Protein AF-A0A7H0M7V0-F1 (afdb_monomer)

Secondary structure (DSSP, 8-state):
---TTTT---HHHHHHHHHHHHHH---HHHHHHHHHTTT-HHHHHHHHHHHHHHHHHHHTTS-BGGGTTB-HHHHTTSHHHHHHHHHHHHHS--

Radius of gyration: 12.13 Å; Cα contacts (8 Å, |Δi|>4): 109; chains: 1; bounding box: 26×23×34 Å

Structure (mmCIF, N/CA/C/O backbone):
data_AF-A0A7H0M7V0-F1
#
_entry.id   AF-A0A7H0M7V0-F1
#
loop_
_atom_site.group_PDB
_atom_site.id
_atom_site.type_symbol
_atom_site.label_atom_id
_atom_site.label_alt_id
_atom_site.label_comp_id
_atom_site.label_asym_id
_atom_site.label_entity_id
_atom_site.label_seq_id
_atom_site.pdbx_PDB_ins_code
_atom_site.Cartn_x
_atom_site.Cartn_y
_atom_site.Cartn_z
_atom_site.occupancy
_atom_site.B_iso_or_equiv
_atom_site.auth_seq_id
_atom_site.auth_comp_id
_atom_site.auth_asym_id
_atom_site.auth_atom_id
_atom_site.pdbx_PDB_model_num
ATOM 1 N N . MET A 1 1 ? -5.586 5.706 -17.523 1.00 59.62 1 MET A N 1
ATOM 2 C CA . MET A 1 1 ? -5.386 4.551 -16.631 1.00 59.62 1 MET A CA 1
ATOM 3 C C . MET A 1 1 ? -3.896 4.283 -16.639 1.00 59.62 1 MET A C 1
ATOM 5 O O . MET A 1 1 ? -3.374 3.956 -17.700 1.00 59.62 1 MET A O 1
ATOM 9 N N . GLU A 1 2 ? -3.199 4.586 -15.546 1.00 69.50 2 GLU A N 1
ATOM 10 C CA . GLU A 1 2 ? -1.763 4.300 -15.449 1.00 69.50 2 GLU A CA 1
ATOM 11 C C . GLU A 1 2 ? -1.582 2.805 -15.179 1.00 69.50 2 GLU A C 1
ATOM 13 O O . GLU A 1 2 ? -2.228 2.254 -14.293 1.00 69.50 2 GLU A O 1
ATOM 18 N N . ASN A 1 3 ? -0.722 2.128 -15.941 1.00 86.75 3 ASN A N 1
ATOM 19 C CA . ASN A 1 3 ? -0.440 0.708 -15.727 1.00 86.75 3 ASN A CA 1
ATOM 20 C C . ASN A 1 3 ? 0.676 0.540 -14.685 1.00 86.75 3 ASN A C 1
ATOM 22 O O . ASN A 1 3 ? 1.775 0.068 -14.979 1.00 86.75 3 ASN A O 1
ATOM 26 N N . LEU A 1 4 ? 0.401 0.994 -13.464 1.00 93.00 4 LEU A N 1
ATOM 27 C CA . LEU A 1 4 ? 1.392 1.090 -12.393 1.00 93.00 4 LEU A CA 1
ATOM 28 C C . LEU A 1 4 ? 2.019 -0.257 -12.020 1.00 93.00 4 LEU A C 1
ATOM 30 O O . LEU A 1 4 ? 3.194 -0.313 -11.656 1.00 93.00 4 LEU A O 1
ATOM 34 N N . GLU A 1 5 ? 1.260 -1.349 -12.090 1.00 94.31 5 GLU A N 1
ATOM 35 C CA . GLU A 1 5 ? 1.777 -2.688 -11.810 1.00 94.31 5 GLU A CA 1
ATOM 36 C C . GLU A 1 5 ? 2.830 -3.147 -12.824 1.00 94.31 5 GLU A C 1
ATOM 38 O O . GLU A 1 5 ? 3.756 -3.866 -12.443 1.00 94.31 5 GLU A O 1
ATOM 43 N N . ALA A 1 6 ? 2.725 -2.719 -14.088 1.00 95.12 6 ALA A N 1
ATOM 44 C CA . ALA A 1 6 ? 3.719 -3.003 -15.123 1.00 95.12 6 ALA A CA 1
ATOM 45 C C . ALA A 1 6 ? 4.980 -2.143 -14.959 1.00 95.12 6 ALA A C 1
ATOM 47 O O . ALA A 1 6 ? 6.061 -2.532 -15.393 1.00 95.12 6 ALA A O 1
ATOM 48 N N . GLU A 1 7 ? 4.846 -0.996 -14.298 1.00 95.31 7 GLU A N 1
ATOM 49 C CA . GLU A 1 7 ? 5.935 -0.064 -14.006 1.00 95.31 7 GLU A CA 1
ATOM 50 C C . GLU A 1 7 ? 6.596 -0.338 -12.647 1.00 95.31 7 GLU A C 1
ATOM 52 O O . GLU A 1 7 ? 7.487 0.406 -12.229 1.00 95.31 7 GLU A O 1
ATOM 57 N N . TYR A 1 8 ? 6.187 -1.410 -11.956 1.00 97.19 8 TYR A N 1
ATOM 58 C CA . TYR A 1 8 ? 6.774 -1.792 -10.682 1.00 97.19 8 TYR A CA 1
ATOM 59 C C . TYR A 1 8 ? 8.262 -2.125 -10.848 1.00 97.19 8 TYR A C 1
ATOM 61 O O . TYR A 1 8 ? 8.610 -3.091 -11.531 1.00 97.19 8 TYR A O 1
ATOM 69 N N . PRO A 1 9 ? 9.168 -1.376 -10.195 1.00 95.12 9 PRO A N 1
ATOM 70 C CA . PRO A 1 9 ? 10.605 -1.509 -10.411 1.00 95.12 9 PRO A CA 1
ATOM 71 C C . PRO A 1 9 ? 11.227 -2.776 -9.799 1.00 95.12 9 PRO A C 1
ATOM 73 O O . PRO A 1 9 ? 12.439 -2.968 -9.921 1.00 95.12 9 PRO A O 1
ATOM 76 N N . GLY A 1 10 ? 10.425 -3.617 -9.141 1.00 97.50 10 GLY A N 1
ATOM 77 C CA . GLY A 1 10 ? 10.839 -4.875 -8.528 1.00 97.50 10 GLY A CA 1
ATOM 78 C C . GLY A 1 10 ? 11.075 -4.786 -7.019 1.00 97.50 10 GLY A C 1
ATOM 79 O O . GLY A 1 10 ? 11.326 -3.713 -6.462 1.00 97.50 10 GLY A O 1
ATOM 80 N N . ASP A 1 11 ? 11.034 -5.951 -6.371 1.00 97.62 11 ASP A N 1
ATOM 81 C CA . ASP A 1 11 ? 11.083 -6.079 -4.909 1.00 97.62 11 ASP A CA 1
ATOM 82 C C . ASP A 1 11 ? 12.384 -5.529 -4.310 1.00 97.62 11 ASP A C 1
ATOM 84 O O . ASP A 1 11 ? 12.366 -4.959 -3.227 1.00 97.62 11 ASP A O 1
ATOM 88 N N . ALA A 1 12 ? 13.503 -5.602 -5.040 1.00 98.06 12 ALA A N 1
ATOM 89 C CA . ALA A 1 12 ? 14.779 -5.050 -4.584 1.00 98.06 12 ALA A CA 1
ATOM 90 C C . ALA A 1 12 ? 14.738 -3.520 -4.409 1.00 98.06 12 ALA A C 1
ATOM 92 O O . ALA A 1 12 ? 15.266 -3.001 -3.428 1.00 98.06 12 ALA A O 1
ATOM 93 N N . LYS A 1 13 ? 14.101 -2.784 -5.334 1.00 97.81 13 LYS A N 1
ATOM 94 C CA . LYS A 1 13 ? 13.960 -1.324 -5.189 1.00 97.81 13 LYS A CA 1
ATOM 95 C C . LYS A 1 13 ? 12.944 -0.967 -4.111 1.00 97.81 13 LYS A C 1
ATOM 97 O O . LYS A 1 13 ? 13.155 -0.005 -3.381 1.00 97.81 13 LYS A O 1
ATOM 102 N N . TRP A 1 14 ? 11.879 -1.757 -3.996 1.00 98.00 14 TRP A N 1
ATOM 103 C CA . TRP A 1 14 ? 10.902 -1.603 -2.925 1.00 98.00 14 TRP A CA 1
ATOM 104 C C . TRP A 1 14 ? 11.522 -1.802 -1.541 1.00 98.00 14 TRP A C 1
ATOM 106 O O . TRP A 1 14 ? 11.297 -0.981 -0.665 1.00 98.00 14 TRP A O 1
ATOM 116 N N . GLU A 1 15 ? 12.341 -2.835 -1.358 1.00 97.69 15 GLU A N 1
ATOM 117 C CA . GLU A 1 15 ? 13.030 -3.110 -0.095 1.00 97.69 15 GLU A CA 1
ATOM 118 C C . GLU A 1 15 ? 13.933 -1.940 0.320 1.00 97.69 15 GLU A C 1
ATOM 120 O O . GLU A 1 15 ? 13.924 -1.526 1.477 1.00 97.69 15 GLU A O 1
ATOM 125 N N . ILE A 1 16 ? 14.677 -1.360 -0.630 1.00 96.69 16 ILE A N 1
ATOM 126 C CA . ILE A 1 16 ? 15.498 -0.166 -0.379 1.00 96.69 16 ILE A CA 1
ATOM 127 C C . ILE A 1 16 ? 14.619 1.007 0.069 1.00 96.69 16 ILE A C 1
ATOM 129 O O . ILE A 1 16 ? 14.961 1.685 1.034 1.00 96.69 16 ILE A O 1
ATOM 133 N N . PHE A 1 17 ? 13.489 1.233 -0.605 1.00 96.56 17 PHE A N 1
ATOM 134 C CA . PHE A 1 17 ? 12.555 2.307 -0.271 1.00 96.56 17 PHE A CA 1
ATOM 135 C C . PHE A 1 17 ? 11.920 2.113 1.115 1.00 96.56 17 PHE A C 1
ATOM 137 O O . PHE A 1 17 ? 11.956 3.018 1.943 1.00 96.56 17 PHE A O 1
ATOM 144 N N . TYR A 1 18 ? 11.412 0.913 1.406 1.00 95.44 18 TYR A N 1
ATOM 145 C CA . TYR A 1 18 ? 10.854 0.536 2.707 1.00 95.44 18 TYR A CA 1
ATOM 146 C C . TYR A 1 18 ? 11.847 0.767 3.855 1.00 95.44 18 TYR A C 1
ATOM 148 O O . TYR A 1 18 ? 11.481 1.347 4.878 1.00 95.44 18 TYR A O 1
ATOM 156 N N . ARG A 1 19 ? 13.115 0.372 3.677 1.00 95.75 19 ARG A N 1
ATOM 157 C CA . ARG A 1 19 ? 14.153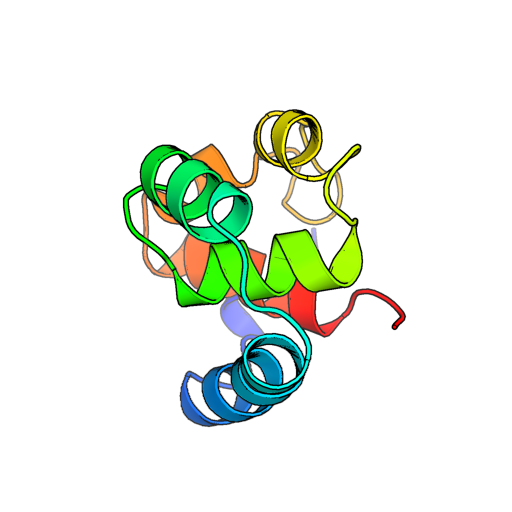 0.495 4.714 1.00 95.75 19 ARG A CA 1
ATOM 158 C C . ARG A 1 19 ? 14.430 1.928 5.147 1.00 95.75 19 ARG A C 1
ATOM 160 O O . ARG A 1 19 ? 14.832 2.136 6.290 1.00 95.75 19 ARG A O 1
ATOM 167 N N . VAL A 1 20 ? 14.205 2.907 4.269 1.00 93.88 20 VAL A N 1
ATOM 168 C CA . VAL A 1 20 ? 14.300 4.327 4.638 1.00 93.88 20 VAL A CA 1
ATOM 169 C C . VAL A 1 20 ? 13.321 4.613 5.776 1.00 93.88 20 VAL A C 1
ATOM 171 O O . VAL A 1 20 ? 13.738 5.069 6.838 1.00 93.88 20 VAL A O 1
ATOM 174 N N . TYR A 1 21 ? 12.053 4.240 5.613 1.00 93.81 21 TYR A N 1
ATOM 175 C CA . TYR A 1 21 ? 11.019 4.448 6.627 1.00 93.81 21 TYR A CA 1
ATOM 176 C C . TYR A 1 21 ? 11.187 3.547 7.851 1.00 93.81 21 TYR A C 1
ATOM 178 O O . TYR A 1 21 ? 11.032 4.030 8.969 1.00 93.81 21 TYR A O 1
ATOM 186 N N . GLU A 1 22 ? 11.571 2.280 7.669 1.00 93.56 22 GLU A N 1
ATOM 187 C CA . GLU A 1 22 ? 11.839 1.362 8.789 1.00 93.56 22 GLU A CA 1
ATOM 188 C C . GLU A 1 22 ? 12.913 1.916 9.739 1.00 93.56 22 GLU A C 1
ATOM 190 O O . GLU A 1 22 ? 12.813 1.758 10.954 1.00 93.56 22 GLU A O 1
ATOM 195 N N . SER A 1 23 ? 13.934 2.592 9.200 1.00 87.50 23 SER A N 1
ATOM 196 C CA . SER A 1 23 ? 14.996 3.192 10.014 1.00 87.50 23 SER A CA 1
ATOM 197 C C . SER A 1 23 ? 14.554 4.435 10.792 1.00 87.50 23 SER A C 1
ATOM 199 O O . SER A 1 23 ? 15.142 4.747 11.827 1.00 87.50 23 SER A O 1
ATOM 201 N N . MET A 1 24 ? 13.531 5.140 10.303 1.00 84.06 24 MET A N 1
ATOM 202 C CA . MET A 1 24 ? 13.054 6.404 10.873 1.00 84.06 24 MET A CA 1
ATOM 203 C C . MET A 1 24 ? 11.901 6.209 11.857 1.00 84.06 24 MET A C 1
ATOM 205 O O . MET A 1 24 ? 11.755 6.999 12.787 1.00 84.06 24 MET A O 1
ATOM 209 N N . TYR A 1 25 ? 11.093 5.166 11.666 1.00 81.94 25 TYR A N 1
ATOM 210 C CA . TYR A 1 25 ? 9.858 4.968 12.412 1.00 81.94 25 TYR A CA 1
ATOM 211 C C . TYR A 1 25 ? 9.799 3.587 13.062 1.00 81.94 25 TYR A C 1
ATOM 213 O O . TYR A 1 25 ? 9.900 2.552 12.406 1.00 81.94 25 TYR A O 1
ATOM 221 N N . GLN A 1 26 ? 9.560 3.580 14.372 1.00 81.56 26 GLN A N 1
ATOM 222 C CA . GLN A 1 26 ? 9.229 2.387 15.144 1.00 81.56 26 GLN A CA 1
ATOM 223 C C . GLN A 1 26 ? 8.082 2.731 16.085 1.00 81.56 26 GLN A C 1
ATOM 225 O O . GLN A 1 26 ? 8.251 3.548 16.988 1.00 81.56 26 GLN A O 1
ATOM 230 N N . SER A 1 27 ? 6.910 2.135 15.869 1.00 85.75 27 SER A N 1
ATOM 231 C CA . SER A 1 27 ? 5.761 2.348 16.748 1.00 85.75 27 SER A CA 1
ATOM 232 C C . SER A 1 27 ? 4.787 1.166 16.709 1.00 85.75 27 SER A C 1
ATOM 234 O O . SER A 1 27 ? 4.815 0.342 15.787 1.00 85.75 27 SER A O 1
ATOM 236 N N . SER A 1 28 ? 3.952 1.058 17.744 1.00 92.19 28 SER A N 1
ATOM 237 C CA . SER A 1 28 ? 2.881 0.057 17.839 1.00 92.19 28 SER A CA 1
ATOM 238 C C . SER A 1 28 ? 1.812 0.255 16.767 1.00 92.19 28 SER A C 1
ATOM 240 O O . SER A 1 28 ? 1.300 -0.720 16.230 1.00 92.19 28 SER A O 1
ATOM 242 N N . GLU A 1 29 ? 1.548 1.499 16.389 1.00 93.94 29 GLU A N 1
ATOM 243 C CA . GLU A 1 29 ? 0.579 1.897 15.371 1.00 93.94 29 GLU A CA 1
ATOM 244 C C . GLU A 1 29 ? 0.947 1.327 13.995 1.00 93.94 29 GLU A C 1
ATOM 246 O O . GLU A 1 29 ? 0.074 0.889 13.254 1.00 93.94 29 GLU A O 1
ATOM 251 N N . ILE A 1 30 ? 2.242 1.225 13.666 1.00 95.81 30 ILE A N 1
ATOM 252 C CA . ILE A 1 30 ? 2.689 0.542 12.438 1.00 95.81 30 ILE A CA 1
ATOM 253 C C . ILE A 1 30 ? 2.284 -0.935 12.459 1.00 95.81 30 ILE A C 1
ATOM 255 O O . ILE A 1 30 ? 1.908 -1.487 11.426 1.00 95.81 30 ILE A O 1
ATOM 259 N N . MET A 1 31 ? 2.368 -1.592 13.619 1.00 95.38 31 MET A N 1
ATOM 260 C CA . MET A 1 31 ? 1.972 -2.995 13.754 1.00 95.38 31 MET A CA 1
ATOM 261 C C . MET A 1 31 ? 0.454 -3.159 13.667 1.00 95.38 31 MET A C 1
ATOM 263 O O . MET A 1 31 ? -0.007 -4.103 13.033 1.00 95.38 31 MET A O 1
ATOM 267 N N . GLU A 1 32 ? -0.314 -2.240 14.249 1.00 96.38 32 GLU A N 1
ATOM 268 C CA . GLU A 1 32 ? -1.775 -2.206 14.117 1.00 96.38 32 GLU A CA 1
ATOM 269 C C . GLU A 1 32 ? -2.187 -2.013 12.653 1.00 96.38 32 GLU A C 1
ATOM 271 O O . GLU A 1 32 ? -2.920 -2.837 12.102 1.00 96.38 32 GLU A O 1
ATOM 276 N N . LEU A 1 33 ? -1.605 -1.019 11.975 1.00 97.00 33 LEU A N 1
ATOM 277 C CA . LEU A 1 33 ? -1.821 -0.780 10.551 1.00 97.00 33 LEU A CA 1
ATOM 278 C C . LEU A 1 33 ? -1.403 -1.993 9.706 1.00 97.00 33 LEU A C 1
ATOM 280 O O . LEU A 1 33 ? -2.084 -2.344 8.744 1.00 97.00 33 LEU A O 1
ATOM 284 N N . ALA A 1 34 ? -0.311 -2.673 10.079 1.00 97.25 34 ALA A N 1
ATOM 285 C CA . ALA A 1 34 ? 0.128 -3.901 9.426 1.00 97.25 34 ALA A CA 1
ATOM 286 C C . ALA A 1 34 ? -0.923 -5.010 9.527 1.00 97.25 34 ALA A C 1
ATOM 288 O O . ALA A 1 34 ? -1.141 -5.706 8.538 1.00 97.25 34 ALA A O 1
ATOM 289 N N . VAL A 1 35 ? -1.589 -5.174 10.675 1.00 97.19 35 VAL A N 1
ATOM 290 C CA . VAL A 1 35 ? -2.682 -6.149 10.827 1.00 97.19 35 VAL A CA 1
ATOM 291 C C . VAL A 1 35 ? -3.846 -5.803 9.901 1.00 97.19 35 VAL A C 1
ATOM 293 O O . VAL A 1 35 ? -4.343 -6.691 9.206 1.00 97.19 35 VAL A O 1
ATOM 296 N N . GLU A 1 36 ? -4.246 -4.532 9.835 1.00 96.31 36 GLU A N 1
ATOM 297 C CA . GLU A 1 36 ? -5.349 -4.098 8.969 1.00 96.31 36 GLU A CA 1
ATOM 298 C C . GLU A 1 36 ? -5.052 -4.325 7.486 1.00 96.31 36 GLU A C 1
ATOM 300 O O . GLU A 1 36 ? -5.905 -4.813 6.743 1.00 96.31 36 GLU A O 1
ATOM 305 N N . ILE A 1 37 ? -3.812 -4.074 7.060 1.00 96.19 37 ILE A N 1
ATOM 306 C CA . ILE A 1 37 ? -3.364 -4.310 5.685 1.00 96.19 37 ILE A CA 1
ATOM 307 C C . ILE A 1 37 ? -2.874 -5.750 5.454 1.00 96.19 37 ILE A C 1
ATOM 309 O O . ILE A 1 37 ? -2.003 -6.000 4.627 1.00 96.19 37 ILE A O 1
ATOM 313 N N . GLY A 1 38 ? -3.448 -6.731 6.158 1.00 95.50 38 GLY A N 1
ATOM 314 C CA . GLY A 1 38 ? -3.260 -8.160 5.874 1.00 95.50 38 GLY A CA 1
ATOM 315 C C . GLY A 1 38 ? -1.908 -8.740 6.301 1.00 95.50 38 GLY A C 1
ATOM 316 O O . GLY A 1 38 ? -1.466 -9.747 5.754 1.00 95.50 38 GLY A O 1
ATOM 317 N N . GLY A 1 39 ? -1.237 -8.110 7.262 1.00 96.31 39 GLY A N 1
ATOM 318 C CA . GLY A 1 39 ? 0.084 -8.497 7.759 1.00 96.31 39 GLY A CA 1
ATOM 319 C C . GLY A 1 39 ? 1.257 -7.928 6.953 1.00 96.31 39 GLY A C 1
ATOM 320 O O . GLY A 1 39 ? 2.408 -8.263 7.239 1.00 96.31 39 GLY A O 1
ATOM 321 N N . HIS A 1 40 ? 1.006 -7.068 5.960 1.00 96.94 40 HIS A N 1
ATOM 322 C CA . HIS A 1 40 ? 2.049 -6.471 5.121 1.00 96.94 40 HIS A CA 1
ATOM 323 C C . HIS A 1 40 ? 2.767 -5.314 5.835 1.00 96.94 40 HIS A C 1
ATOM 325 O O . HIS A 1 40 ? 2.520 -4.135 5.575 1.00 96.94 40 HIS A O 1
ATOM 331 N N . LYS A 1 41 ? 3.677 -5.662 6.755 1.00 96.75 41 LYS A N 1
ATOM 332 C CA . LYS A 1 41 ? 4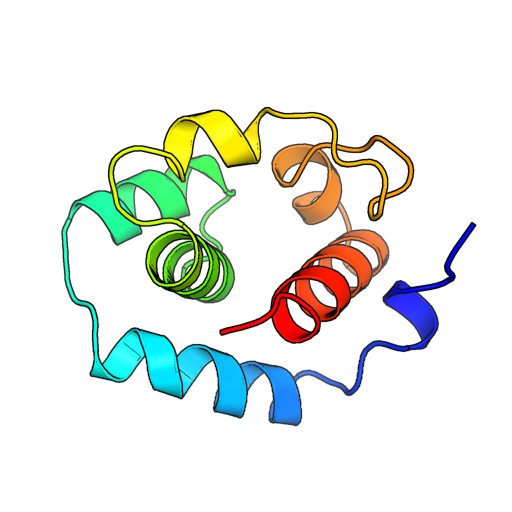.440 -4.699 7.570 1.00 96.75 41 LYS A CA 1
ATOM 333 C C . LYS A 1 41 ? 5.259 -3.709 6.734 1.00 96.75 41 LYS A C 1
ATOM 335 O O . LYS A 1 41 ? 5.359 -2.539 7.100 1.00 96.75 41 LYS A O 1
ATOM 340 N N . ASP A 1 42 ? 5.836 -4.165 5.625 1.00 97.62 42 ASP A N 1
ATOM 341 C CA . ASP A 1 42 ? 6.610 -3.325 4.706 1.00 97.62 42 ASP A CA 1
ATOM 342 C C . ASP A 1 42 ? 5.756 -2.187 4.135 1.00 97.62 42 ASP A C 1
ATOM 344 O O . ASP A 1 42 ? 6.142 -1.019 4.174 1.00 97.62 42 ASP A O 1
A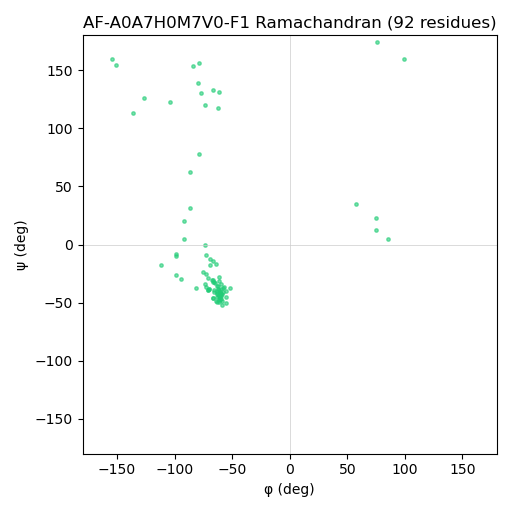TOM 348 N N . ILE A 1 43 ? 4.549 -2.522 3.679 1.00 98.06 43 ILE A N 1
ATOM 349 C CA . ILE A 1 43 ? 3.574 -1.563 3.155 1.00 98.06 43 ILE A CA 1
ATOM 350 C C . ILE A 1 43 ? 3.077 -0.634 4.266 1.00 98.06 43 ILE A C 1
ATOM 352 O O . ILE A 1 43 ? 3.061 0.579 4.068 1.00 98.06 43 ILE A O 1
ATOM 356 N N . ALA A 1 44 ? 2.722 -1.170 5.437 1.00 97.81 44 ALA A N 1
ATOM 357 C CA . ALA A 1 44 ? 2.253 -0.365 6.566 1.00 97.81 44 ALA A CA 1
ATOM 358 C C . ALA A 1 44 ? 3.290 0.677 7.008 1.00 97.81 44 ALA A C 1
ATOM 360 O O . ALA A 1 44 ? 2.953 1.836 7.226 1.00 97.81 44 ALA A O 1
ATOM 361 N N . THR A 1 45 ? 4.564 0.287 7.066 1.00 97.31 45 THR A N 1
ATOM 362 C CA . THR A 1 45 ? 5.665 1.180 7.457 1.00 97.31 45 THR A CA 1
ATOM 363 C C . THR A 1 45 ? 5.826 2.336 6.471 1.00 97.31 45 THR A C 1
ATOM 365 O O . THR A 1 45 ? 5.990 3.481 6.884 1.00 97.31 45 THR A O 1
ATOM 368 N N . VAL A 1 46 ? 5.733 2.054 5.168 1.00 97.38 46 VAL A N 1
ATOM 369 C CA . VAL A 1 46 ? 5.800 3.083 4.119 1.00 97.38 46 VAL A CA 1
ATOM 370 C C . VAL A 1 46 ? 4.594 4.023 4.181 1.00 97.38 46 VAL A C 1
ATOM 372 O O . VAL A 1 46 ? 4.772 5.235 4.126 1.00 97.38 46 VAL A O 1
ATOM 375 N N . ILE A 1 47 ? 3.375 3.492 4.325 1.00 97.00 47 ILE A N 1
ATOM 376 C CA . ILE A 1 47 ? 2.158 4.313 4.426 1.00 97.00 47 ILE A CA 1
ATOM 377 C C . ILE A 1 47 ? 2.228 5.224 5.655 1.00 97.00 47 ILE A C 1
ATOM 379 O O . ILE A 1 47 ? 1.992 6.425 5.540 1.00 97.00 47 ILE A O 1
ATOM 383 N N . TYR A 1 48 ? 2.589 4.670 6.814 1.00 96.31 48 TYR A N 1
ATOM 384 C CA . TYR A 1 48 ? 2.742 5.439 8.046 1.00 96.31 48 TYR A CA 1
ATOM 385 C C . TYR A 1 48 ? 3.809 6.526 7.900 1.00 96.31 48 TYR A C 1
ATOM 387 O O . TYR A 1 48 ? 3.603 7.661 8.312 1.00 96.31 48 TYR A O 1
ATOM 395 N N . GLY A 1 49 ? 4.942 6.205 7.277 1.00 94.56 49 GLY A N 1
ATOM 396 C CA . GLY A 1 49 ? 6.016 7.165 7.059 1.00 94.56 49 GLY A CA 1
ATOM 397 C C . GLY A 1 49 ? 5.673 8.292 6.079 1.00 94.56 49 GLY A C 1
ATOM 398 O O . GLY A 1 49 ? 6.193 9.392 6.226 1.00 94.56 49 GLY A O 1
ATOM 399 N N . LEU A 1 50 ? 4.804 8.035 5.096 1.00 94.81 50 LEU A N 1
ATOM 400 C CA . LEU A 1 50 ? 4.350 9.035 4.122 1.00 94.81 50 LEU A CA 1
ATOM 401 C C . LEU A 1 50 ? 3.232 9.937 4.661 1.00 94.81 50 LEU A C 1
ATOM 403 O O . LEU A 1 50 ? 3.191 11.115 4.323 1.00 94.81 50 LEU A O 1
ATOM 407 N N . LEU A 1 51 ? 2.309 9.383 5.451 1.00 94.19 51 LEU A N 1
ATOM 408 C CA . LEU A 1 51 ? 1.064 10.063 5.836 1.00 94.19 51 LEU A CA 1
ATOM 409 C C . LEU A 1 51 ? 0.991 10.424 7.325 1.00 94.19 51 LEU A C 1
ATOM 411 O O . LEU A 1 51 ? 0.178 11.251 7.725 1.00 94.19 51 LEU A O 1
ATOM 415 N N . GLY A 1 52 ? 1.826 9.807 8.158 1.00 92.81 52 GLY A N 1
ATOM 416 C CA . GLY A 1 52 ? 1.783 9.948 9.609 1.00 92.81 52 GLY A CA 1
ATOM 417 C C . GLY A 1 52 ? 0.637 9.177 10.275 1.00 92.81 52 GLY A C 1
ATOM 418 O O . GLY A 1 52 ? -0.227 8.581 9.627 1.00 92.81 52 GLY A O 1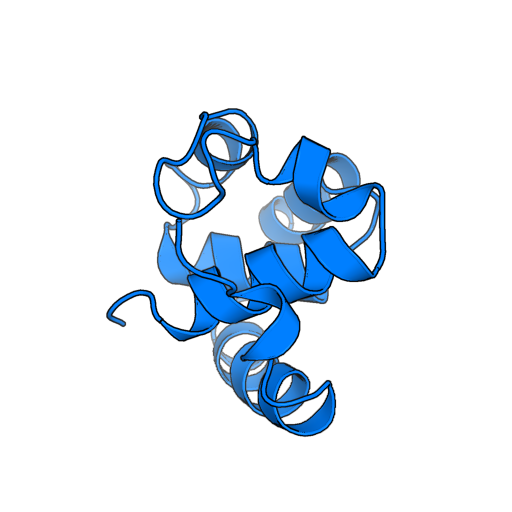
ATOM 419 N N . ALA A 1 53 ? 0.645 9.195 11.611 1.00 88.19 53 ALA A N 1
ATOM 420 C CA . ALA A 1 53 ? -0.284 8.435 12.449 1.00 88.19 53 ALA A CA 1
ATOM 421 C C . ALA A 1 53 ? -1.753 8.832 12.250 1.00 88.19 53 ALA A C 1
ATOM 423 O O . ALA A 1 53 ? -2.623 7.968 12.252 1.00 88.19 53 ALA A O 1
ATOM 424 N N . GLU A 1 54 ? -2.023 10.126 12.071 1.00 86.81 54 GLU A N 1
ATOM 425 C CA . GLU A 1 54 ? -3.391 10.649 12.028 1.00 86.81 54 GLU A CA 1
ATOM 426 C C . GLU A 1 54 ? -4.137 10.222 10.758 1.00 86.81 54 GLU A C 1
ATOM 428 O O . GLU A 1 54 ? -5.318 9.888 10.818 1.00 86.81 54 GLU A O 1
ATOM 433 N N . GLU A 1 55 ? -3.457 10.188 9.608 1.00 93.56 55 GLU A N 1
ATOM 434 C CA . GLU A 1 55 ? -4.125 9.977 8.320 1.00 93.56 55 GLU A CA 1
ATOM 435 C C . GLU A 1 55 ? -4.047 8.537 7.804 1.00 93.56 55 GLU A C 1
ATOM 437 O O . GLU A 1 55 ? -4.917 8.113 7.036 1.00 93.56 55 GLU A O 1
ATOM 442 N N . CYS A 1 56 ? -3.024 7.769 8.197 1.00 95.25 56 CYS A N 1
ATOM 443 C CA . CYS A 1 56 ? -2.739 6.473 7.575 1.00 95.25 56 CYS A CA 1
ATOM 444 C C . CYS A 1 56 ? -3.884 5.453 7.709 1.00 95.25 56 CYS A C 1
ATOM 446 O O . CYS A 1 56 ? -4.218 4.791 6.722 1.00 95.25 56 CYS A O 1
ATOM 448 N N . PHE A 1 57 ? -4.525 5.369 8.880 1.00 96.44 57 PHE A N 1
ATOM 449 C CA . PHE A 1 57 ? -5.629 4.437 9.135 1.00 96.44 57 PHE A CA 1
ATOM 450 C C . PHE A 1 57 ? -6.865 4.762 8.298 1.00 96.44 57 PHE A C 1
ATOM 452 O O . PHE A 1 57 ? -7.479 3.871 7.722 1.00 96.44 57 PHE A O 1
ATOM 459 N N . GLU A 1 58 ? -7.216 6.038 8.131 1.00 96.75 58 GLU A N 1
ATOM 460 C CA . GLU A 1 58 ? -8.315 6.389 7.230 1.00 96.75 58 GLU A CA 1
ATOM 461 C C . GLU A 1 58 ? -7.947 6.161 5.761 1.00 96.75 58 GLU A C 1
ATOM 463 O O . GLU A 1 58 ? -8.784 5.754 4.950 1.00 96.75 58 GLU A O 1
ATOM 468 N N . TRP A 1 59 ? -6.701 6.465 5.393 1.00 97.25 59 TRP A N 1
ATOM 469 C CA . TRP A 1 59 ? -6.253 6.446 4.007 1.00 97.25 59 TRP A CA 1
ATOM 470 C C . TRP A 1 59 ? -6.331 5.052 3.381 1.00 97.25 59 TRP A C 1
ATOM 472 O O . TRP A 1 59 ? -6.730 4.934 2.221 1.00 97.25 59 TRP A O 1
ATOM 482 N N . ILE A 1 60 ? -6.066 3.987 4.148 1.00 97.75 60 ILE A N 1
ATOM 483 C CA . ILE A 1 60 ? -6.167 2.605 3.647 1.00 97.75 60 ILE A CA 1
ATOM 484 C C . ILE A 1 60 ? -7.591 2.188 3.237 1.00 97.75 60 ILE A C 1
ATOM 486 O O . ILE A 1 60 ? -7.751 1.240 2.463 1.00 97.75 60 ILE A O 1
ATOM 490 N N . HIS A 1 61 ? -8.615 2.931 3.670 1.00 97.75 61 HIS A N 1
ATOM 491 C CA . HIS A 1 61 ? -10.014 2.743 3.274 1.00 97.75 61 HIS A CA 1
ATOM 492 C C . HIS A 1 61 ? -10.482 3.700 2.168 1.00 97.75 61 HIS A C 1
ATOM 494 O O . HIS A 1 61 ? -11.579 3.526 1.628 1.00 97.75 61 HIS A O 1
ATOM 500 N N . LYS A 1 62 ? -9.690 4.720 1.814 1.00 97.69 62 LYS A N 1
ATOM 501 C CA . LYS A 1 62 ? -10.066 5.712 0.799 1.00 97.69 62 LYS A CA 1
ATOM 502 C C . LYS A 1 62 ? -9.844 5.147 -0.603 1.00 97.69 62 LYS A C 1
ATOM 504 O O . LYS A 1 62 ? -8.847 4.487 -0.885 1.00 97.69 62 LYS A O 1
ATOM 509 N N . LYS A 1 63 ? -10.783 5.426 -1.510 1.00 97.38 63 LYS A N 1
ATOM 510 C CA . LYS A 1 63 ? -10.623 5.131 -2.940 1.00 97.38 63 LYS A CA 1
ATOM 511 C C . LYS A 1 63 ? -9.637 6.116 -3.545 1.00 97.38 63 LYS A C 1
ATOM 513 O O . LYS A 1 63 ? -9.894 7.319 -3.532 1.00 97.38 63 LYS A O 1
ATOM 518 N N . ILE A 1 64 ? -8.536 5.615 -4.094 1.00 95.38 64 ILE A N 1
ATOM 519 C CA . ILE A 1 64 ? -7.452 6.462 -4.588 1.00 95.38 64 ILE A CA 1
ATOM 520 C C . ILE A 1 64 ? -7.494 6.511 -6.121 1.00 95.38 64 ILE A C 1
ATOM 522 O O . ILE A 1 64 ? -7.394 5.461 -6.759 1.00 95.38 64 ILE A O 1
ATOM 526 N N . PRO A 1 65 ? -7.598 7.700 -6.747 1.00 94.00 65 PRO A N 1
ATOM 527 C CA . PRO A 1 65 ? -7.678 7.817 -8.204 1.00 94.00 65 PRO A CA 1
ATOM 528 C C . PRO A 1 65 ? -6.523 7.144 -8.955 1.00 94.00 65 PRO A C 1
ATOM 530 O O . PRO A 1 65 ? -6.765 6.475 -9.954 1.00 94.00 65 PRO A O 1
ATOM 533 N N . ILE A 1 66 ? -5.287 7.258 -8.451 1.00 93.31 66 ILE A N 1
ATOM 534 C CA . ILE A 1 66 ? -4.106 6.650 -9.090 1.00 93.31 66 ILE A CA 1
ATOM 535 C C . ILE A 1 66 ? -4.100 5.113 -8.999 1.00 93.31 66 ILE A C 1
ATOM 537 O O . ILE A 1 66 ? -3.413 4.449 -9.765 1.00 93.31 66 ILE A O 1
ATOM 541 N N . LEU A 1 67 ? -4.892 4.531 -8.091 1.00 95.62 67 LEU A N 1
ATOM 542 C CA . LEU A 1 67 ? -5.080 3.083 -7.961 1.00 95.62 67 LEU A CA 1
ATOM 543 C C . LEU A 1 67 ? -6.282 2.582 -8.784 1.00 95.62 67 LEU A C 1
ATOM 545 O O . LEU A 1 67 ? -6.818 1.515 -8.496 1.00 95.62 67 LEU A O 1
ATOM 549 N N . ASP A 1 68 ? -6.726 3.349 -9.784 1.00 94.81 68 ASP A N 1
ATOM 550 C CA . ASP A 1 68 ? -7.982 3.155 -10.525 1.00 94.81 68 ASP A CA 1
ATOM 551 C C . ASP A 1 68 ? -9.230 3.169 -9.622 1.00 94.81 68 ASP A C 1
ATOM 553 O O . ASP A 1 68 ? -10.203 2.448 -9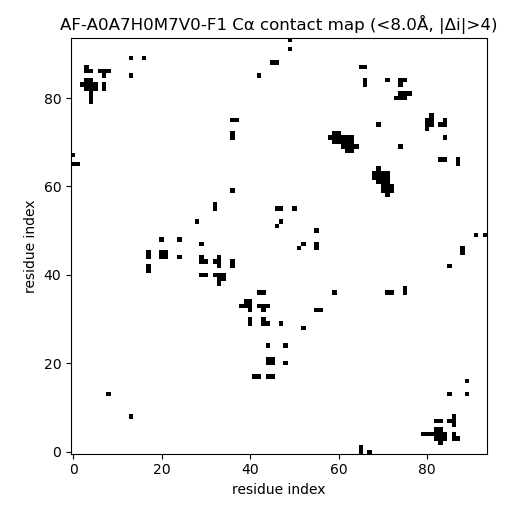.842 1.00 94.81 68 ASP A O 1
ATOM 557 N N . GLY A 1 69 ? -9.208 3.994 -8.571 1.00 96.12 69 GLY A N 1
ATOM 558 C CA . GLY A 1 69 ? -10.320 4.122 -7.628 1.00 96.12 69 GLY A CA 1
ATOM 559 C C . GLY A 1 69 ? -10.459 2.950 -6.655 1.00 96.12 69 GLY A C 1
ATOM 560 O O . GLY A 1 69 ? -11.483 2.855 -5.977 1.00 96.12 69 GLY A O 1
ATOM 561 N N . LEU A 1 70 ? -9.452 2.078 -6.572 1.00 97.38 70 LEU A N 1
ATOM 562 C CA . LEU A 1 70 ? -9.348 1.048 -5.542 1.00 97.38 70 LEU A CA 1
ATOM 563 C C . LEU A 1 70 ? -8.844 1.637 -4.222 1.00 97.38 70 LEU A C 1
ATOM 565 O O . LEU A 1 70 ? -8.167 2.670 -4.187 1.00 97.38 70 LEU A O 1
ATOM 569 N N . THR A 1 71 ? -9.168 0.949 -3.135 1.00 98.19 71 THR A N 1
ATOM 570 C CA . THR A 1 71 ? -8.556 1.166 -1.823 1.00 98.19 71 THR A CA 1
ATOM 571 C C . THR A 1 71 ? -7.232 0.400 -1.705 1.00 98.19 71 THR A C 1
ATOM 573 O O . THR A 1 71 ? -7.070 -0.660 -2.322 1.00 98.19 71 THR A O 1
ATOM 576 N N . PRO A 1 72 ? -6.288 0.858 -0.867 1.00 98.12 72 PRO A N 1
ATOM 577 C CA . PRO A 1 72 ? -5.094 0.084 -0.517 1.00 98.12 72 PRO A CA 1
ATOM 578 C C . PRO A 1 72 ? -5.409 -1.337 -0.015 1.00 98.12 72 PRO A C 1
ATOM 580 O O . PRO A 1 72 ? -4.723 -2.288 -0.394 1.00 98.12 72 PRO A O 1
ATOM 583 N N . LEU A 1 73 ? -6.496 -1.509 0.745 1.00 98.25 73 LEU A N 1
ATOM 584 C CA . LEU A 1 73 ? -6.977 -2.821 1.204 1.00 98.25 73 LEU A CA 1
ATOM 585 C C . LEU A 1 73 ? -7.481 -3.733 0.076 1.00 98.25 73 LEU A C 1
AT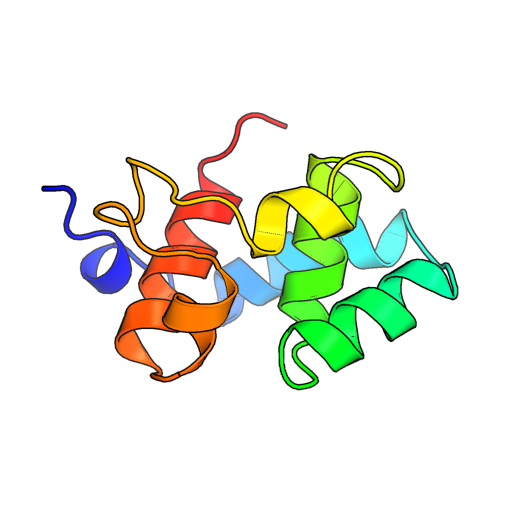OM 587 O O . LEU A 1 73 ? -7.394 -4.958 0.162 1.00 98.25 73 LEU A O 1
ATOM 591 N N . GLU A 1 74 ? -8.026 -3.176 -1.001 1.00 98.31 74 GLU A N 1
ATOM 592 C CA . GLU A 1 74 ? -8.345 -3.961 -2.194 1.00 98.31 74 GLU A CA 1
ATOM 593 C C . GLU A 1 74 ? -7.079 -4.342 -2.959 1.00 98.31 74 GLU A C 1
ATOM 595 O O . GLU A 1 74 ? -7.000 -5.448 -3.500 1.00 98.31 74 GLU A O 1
ATOM 600 N N . CYS A 1 75 ? -6.066 -3.474 -2.957 1.00 97.88 75 CYS A N 1
ATOM 601 C CA . CYS A 1 75 ? -4.828 -3.725 -3.676 1.00 97.88 75 CYS A CA 1
ATOM 602 C C . CYS A 1 75 ? -4.003 -4.888 -3.109 1.00 97.88 75 CYS A C 1
ATOM 604 O O . CYS A 1 75 ? -3.372 -5.608 -3.880 1.00 97.88 75 CYS A O 1
ATOM 606 N N . ILE A 1 76 ? -4.036 -5.146 -1.801 1.00 97.62 76 ILE A N 1
ATOM 607 C CA . ILE A 1 76 ? -3.292 -6.277 -1.214 1.00 97.62 76 ILE A CA 1
ATOM 608 C C . ILE A 1 76 ? -3.848 -7.660 -1.593 1.00 97.62 76 ILE A C 1
ATOM 610 O O . ILE A 1 76 ? -3.184 -8.672 -1.395 1.00 97.62 76 ILE A O 1
ATOM 614 N N . LYS A 1 77 ? -5.051 -7.738 -2.180 1.00 96.56 77 LYS A N 1
ATOM 615 C CA . LYS A 1 77 ? -5.723 -9.016 -2.482 1.00 96.56 77 LYS A CA 1
ATOM 616 C C . LYS A 1 77 ? -5.096 -9.793 -3.644 1.00 96.56 77 LYS A C 1
ATOM 618 O O . LYS A 1 77 ? -5.482 -10.932 -3.894 1.00 96.56 77 LYS A O 1
ATOM 623 N N . SER A 1 78 ? -4.161 -9.200 -4.387 1.00 97.06 78 SER A N 1
ATOM 624 C CA . SER A 1 78 ? -3.422 -9.903 -5.439 1.00 97.06 78 SER A CA 1
ATOM 625 C C . SER A 1 78 ? -2.025 -9.328 -5.632 1.00 97.06 78 SER A C 1
ATOM 627 O O . SER A 1 78 ? -1.791 -8.141 -5.419 1.00 97.06 78 SER A O 1
ATOM 629 N N . VAL A 1 79 ? -1.105 -10.153 -6.134 1.00 96.25 79 VAL A N 1
ATOM 630 C CA . VAL A 1 79 ? 0.273 -9.728 -6.428 1.00 96.25 79 VAL A CA 1
ATOM 631 C C . VAL A 1 79 ? 0.304 -8.562 -7.419 1.00 96.25 79 VAL A C 1
ATOM 633 O O . VAL A 1 79 ? 1.080 -7.628 -7.240 1.00 96.25 79 VAL A O 1
ATOM 636 N N . SER A 1 80 ? -0.550 -8.589 -8.447 1.00 96.88 80 SER A N 1
ATOM 637 C CA . SER A 1 80 ? -0.602 -7.525 -9.457 1.00 96.88 80 SER A CA 1
ATOM 638 C C . SER A 1 80 ? -1.020 -6.190 -8.844 1.00 96.88 80 SER A C 1
ATOM 640 O O . SER A 1 80 ? -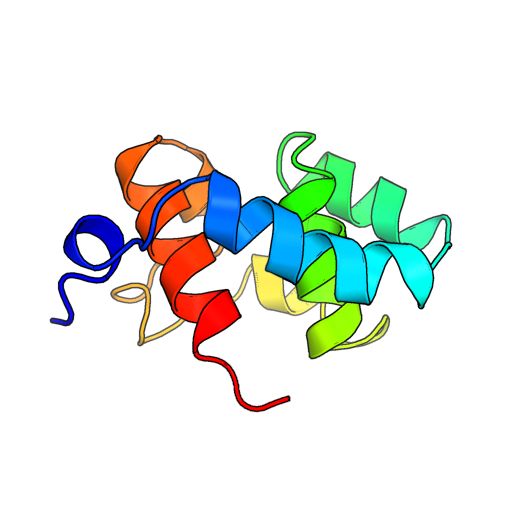0.339 -5.184 -9.016 1.00 96.88 80 SER A O 1
ATOM 642 N N . LEU A 1 81 ? -2.103 -6.176 -8.066 1.00 97.12 81 LEU A N 1
ATOM 643 C CA . LEU A 1 81 ? -2.579 -4.942 -7.448 1.00 97.12 81 LEU A CA 1
ATOM 644 C C . LEU A 1 81 ? -1.655 -4.457 -6.320 1.00 97.12 81 LEU A C 1
ATOM 646 O O . LEU A 1 81 ? -1.514 -3.253 -6.114 1.00 97.12 81 LEU A O 1
ATOM 650 N N . MET A 1 82 ? -0.956 -5.363 -5.638 1.00 97.69 82 MET A N 1
ATOM 651 C CA . MET A 1 82 ? 0.056 -4.985 -4.656 1.00 97.69 82 MET A CA 1
ATOM 652 C C . MET A 1 82 ? 1.240 -4.282 -5.328 1.00 97.69 82 MET A C 1
ATOM 654 O O . MET A 1 82 ? 1.735 -3.287 -4.806 1.00 97.69 82 MET A O 1
ATOM 658 N N . ARG A 1 83 ? 1.667 -4.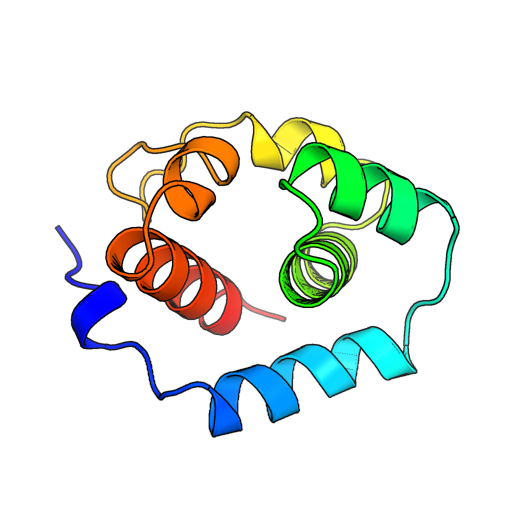735 -6.515 1.00 98.19 83 ARG A N 1
ATOM 659 C CA . ARG A 1 83 ? 2.682 -4.032 -7.320 1.00 98.19 83 ARG A CA 1
ATOM 660 C C . ARG A 1 83 ? 2.223 -2.626 -7.691 1.00 98.19 83 ARG A C 1
ATOM 662 O O . ARG A 1 83 ? 2.988 -1.687 -7.513 1.00 98.19 83 ARG A O 1
ATOM 669 N N . ARG A 1 84 ? 0.965 -2.470 -8.114 1.00 97.69 84 ARG A N 1
ATOM 670 C CA . ARG A 1 84 ? 0.342 -1.159 -8.357 1.00 97.69 84 ARG A CA 1
ATOM 671 C C . ARG A 1 84 ? 0.413 -0.253 -7.126 1.00 97.69 84 ARG A C 1
ATOM 673 O O . ARG A 1 84 ? 0.882 0.875 -7.246 1.00 97.69 84 ARG A O 1
ATOM 680 N N . LEU A 1 85 ? 0.009 -0.750 -5.953 1.00 98.00 85 LEU A N 1
ATOM 681 C CA . LEU A 1 85 ? 0.081 0.005 -4.698 1.00 98.00 85 LEU A CA 1
ATOM 682 C C . LEU A 1 85 ? 1.521 0.425 -4.377 1.00 98.00 85 LEU A C 1
ATOM 684 O O . LEU A 1 85 ? 1.774 1.597 -4.120 1.00 98.00 85 LEU A O 1
ATOM 688 N N . LYS A 1 86 ? 2.479 -0.503 -4.453 1.00 98.19 86 LYS A N 1
ATOM 689 C CA . LYS A 1 86 ? 3.895 -0.211 -4.195 1.00 98.19 86 LYS A CA 1
ATOM 690 C C . LYS A 1 86 ? 4.455 0.831 -5.168 1.00 98.19 86 LYS A C 1
ATOM 692 O O . LYS A 1 86 ? 5.149 1.747 -4.733 1.00 98.19 86 LYS A O 1
ATOM 697 N N . THR A 1 87 ? 4.137 0.739 -6.462 1.00 97.94 87 THR A N 1
ATOM 698 C CA . THR A 1 87 ? 4.530 1.755 -7.454 1.00 97.94 87 THR A CA 1
ATOM 699 C C . THR A 1 87 ? 3.930 3.120 -7.123 1.00 9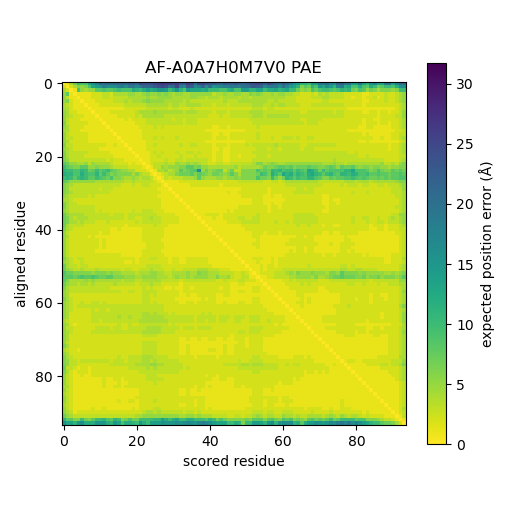7.94 87 THR A C 1
ATOM 701 O O . THR A 1 87 ? 4.650 4.112 -7.186 1.00 97.94 87 THR A O 1
ATOM 704 N N . ALA A 1 88 ? 2.649 3.182 -6.741 1.00 96.94 88 ALA A N 1
ATOM 705 C CA . ALA A 1 88 ? 2.006 4.435 -6.350 1.00 96.94 88 ALA A CA 1
ATOM 706 C C . ALA A 1 88 ? 2.698 5.075 -5.138 1.00 96.94 88 ALA A C 1
ATOM 708 O O . ALA A 1 88 ? 3.026 6.256 -5.183 1.00 96.94 88 ALA A O 1
ATOM 709 N N . LEU A 1 89 ? 2.979 4.289 -4.093 1.00 97.25 89 LEU A N 1
ATOM 710 C CA . LEU A 1 89 ? 3.661 4.765 -2.884 1.00 97.25 89 LEU A CA 1
ATOM 711 C C . LEU A 1 89 ? 5.070 5.293 -3.190 1.00 97.25 89 LEU A C 1
ATOM 713 O O . LEU A 1 89 ? 5.425 6.373 -2.739 1.00 97.25 89 LEU A O 1
ATOM 717 N N . MET A 1 90 ? 5.846 4.595 -4.027 1.00 96.38 90 MET A N 1
ATOM 718 C CA . MET A 1 90 ? 7.181 5.054 -4.452 1.00 96.38 90 MET A CA 1
ATOM 719 C C . MET A 1 90 ? 7.159 6.317 -5.329 1.00 96.38 90 MET A C 1
ATOM 721 O O . MET A 1 90 ? 8.208 6.913 -5.566 1.00 96.38 90 MET A O 1
ATOM 725 N N . ARG A 1 91 ? 5.992 6.706 -5.855 1.00 94.38 91 ARG A N 1
ATOM 726 C CA . ARG A 1 91 ? 5.797 7.938 -6.636 1.00 94.38 91 ARG A CA 1
ATOM 727 C C . ARG A 1 91 ? 5.221 9.083 -5.815 1.00 94.38 91 ARG A C 1
ATOM 729 O O . ARG A 1 91 ? 5.130 10.192 -6.340 1.00 94.38 91 ARG A O 1
ATOM 736 N N . MET A 1 92 ? 4.812 8.836 -4.571 1.00 92.00 92 MET A N 1
ATOM 737 C CA . MET A 1 92 ? 4.356 9.911 -3.703 1.00 92.00 92 MET A CA 1
ATOM 738 C C . MET A 1 92 ? 5.534 10.837 -3.382 1.00 92.00 92 MET A C 1
ATOM 740 O O . MET A 1 92 ? 6.617 10.345 -3.059 1.00 92.00 92 MET A O 1
ATOM 744 N N . PRO A 1 93 ? 5.353 12.163 -3.494 1.00 78.25 93 PRO A N 1
ATOM 745 C CA . PRO A 1 93 ? 6.389 13.106 -3.104 1.00 78.25 93 PRO A CA 1
ATOM 746 C C . PRO A 1 93 ? 6.686 12.945 -1.608 1.00 78.25 93 PRO A C 1
ATOM 748 O O . PRO A 1 93 ? 5.760 12.881 -0.801 1.00 78.25 93 PRO A O 1
ATOM 751 N N . CYS A 1 94 ? 7.974 12.842 -1.281 1.00 61.94 94 CYS A N 1
ATOM 752 C CA . CYS A 1 94 ? 8.502 12.743 0.079 1.00 61.94 94 CYS A CA 1
ATOM 753 C C . CYS A 1 94 ? 8.979 14.113 0.564 1.00 61.94 94 CYS A C 1
ATOM 755 O O . CYS A 1 94 ? 9.556 14.851 -0.272 1.00 61.94 94 CYS A O 1
#

Nearest PDB structures (foldseek):
  6gw6-assembly1_F  TM=8.180E-01  e=5.599E-01  Pseudomonas putida KT2440
  8gug-assembly1_B-2  TM=8.126E-01  e=7.343E-01  Vibrio parahaemolyticus RIMD 2210633
  8gug-assembly1_C-2  TM=9.064E-01  e=1.408E+00  Vibrio parahaemolyticus RIMD 2210633
  6fkg-assembly1_C  TM=7.457E-01  e=7.343E-01  Mycobacterium tuberculosis H37Rv

Solvent-accessible surface area (backbone atoms only — not comparable to full-atom values): 5302 Å² total; per-residue (Å²): 134,76,66,37,43,82,64,37,84,47,68,72,57,48,52,58,56,33,48,59,32,55,75,75,54,88,61,68,65,42,54,53,45,5,54,75,53,76,59,40,48,62,59,24,35,39,44,36,64,73,53,33,83,88,43,33,73,60,49,43,71,38,63,34,71,87,60,77,51,37,22,57,59,62,21,64,77,38,75,60,41,34,30,25,50,52,36,50,60,74,65,52,88,129

Foldseek 3Di:
DDQQLVVQPDPVVLVVLLVVLVVVDDDVLLVVQCVLLVNPSSLSSLLCSQPNSPCSVVQQVFQDVQLVRDGSSVQSPDPSSVSSSSSVSVPDDD

pLDDT: mean 94.13, std 6.8, range [59.62, 98.31]

Mean predicted aligned error: 2.9 Å

Sequence (94 aa):
MENLEAEYPGDAKWEIFYRVYESMYQSSEIMELAVEIGGHKDIATVIYGLLGAEECFEWIHKKIPILDGLTPLECIKSVSLMRRLKTALMRMPC